Protein AF-A0A6B9TM16-F1 (afdb_monomer)

Sequence (77 aa):
MSRSLSALTINVGKAGVTESLIEEVRRQLKANELIKVRFARTVASEKESYITEIVEKTNSELIDLRGNVAIIFKKRS

Radius of gyration: 11.65 Å; Cα contacts (8 Å, |Δi|>4): 115; chains: 1; bounding box: 26×33×28 Å

pLDDT: mean 91.31, std 13.14, range [35.06, 97.81]

Nearest PDB structures (foldseek):
  1jo0-assembly2_B  TM=8.990E-01  e=3.108E-06  Haemophilus influenzae
  1ln4-assembly1_A  TM=8.699E-01  e=3.561E-06  Escherichia coli
  8apo-assembly1_Xh  TM=9.122E-01  e=3.613E-05  Polytomella magna
  1rq8-assembly1_A  TM=8.203E-01  e=3.868E-05  Staphylococcus aureus
  2q3v-assembly1_A  TM=6.192E-01  e=1.936E-01  Arabidopsis thaliana

Solvent-accessible surface area (backbone atoms only — not comparable to full-atom values): 4520 Å² total; per-residue (Å²): 140,79,85,74,73,89,50,58,72,47,76,34,46,85,82,50,85,41,71,71,54,50,54,50,51,46,54,45,31,71,75,60,30,39,34,31,43,34,43,36,82,89,37,46,90,50,42,67,64,48,49,51,53,48,27,63,76,56,72,41,40,81,76,46,76,58,96,50,36,37,33,39,37,30,84,86,124

Structure (mmCIF, N/CA/C/O backbone):
data_AF-A0A6B9TM16-F1
#
_entry.id   AF-A0A6B9TM16-F1
#
loop_
_atom_site.group_PDB
_atom_site.id
_atom_site.type_symbol
_atom_site.label_atom_id
_atom_site.label_alt_id
_atom_site.label_comp_id
_atom_site.label_asym_id
_atom_site.label_entity_id
_atom_site.label_seq_id
_atom_site.pdbx_PDB_ins_code
_atom_site.Cartn_x
_atom_site.Cartn_y
_atom_site.Cartn_z
_atom_site.occupancy
_atom_site.B_iso_or_equiv
_atom_site.auth_seq_id
_atom_site.auth_comp_id
_atom_site.auth_asym_id
_atom_site.auth_atom_id
_atom_site.pdbx_PDB_model_num
ATOM 1 N N . MET A 1 1 ? -12.815 -22.034 -6.510 1.00 43.34 1 MET A N 1
ATOM 2 C CA . MET A 1 1 ? -13.293 -21.191 -5.393 1.00 43.34 1 MET A CA 1
ATOM 3 C C . MET A 1 1 ? -12.302 -20.045 -5.200 1.00 43.34 1 MET A C 1
ATOM 5 O O . MET A 1 1 ? -11.318 -20.201 -4.498 1.00 43.34 1 MET A O 1
ATOM 9 N N . SER A 1 2 ? -12.501 -18.923 -5.894 1.00 35.06 2 SER A N 1
ATOM 10 C CA . SER A 1 2 ? -11.770 -17.677 -5.631 1.00 35.06 2 SER A CA 1
ATOM 11 C C . SER A 1 2 ? -12.791 -16.723 -5.036 1.00 35.06 2 SER A C 1
ATOM 13 O O . SER A 1 2 ? -13.604 -16.152 -5.761 1.00 35.06 2 SER A O 1
ATOM 15 N N . ARG A 1 3 ? -12.841 -16.625 -3.702 1.00 42.47 3 ARG A N 1
ATOM 16 C CA . ARG A 1 3 ? -13.539 -15.502 -3.074 1.00 42.47 3 ARG A CA 1
ATOM 17 C C . ARG A 1 3 ? -12.718 -14.270 -3.425 1.00 42.47 3 ARG A C 1
ATOM 19 O O . ARG A 1 3 ? -11.705 -13.984 -2.792 1.00 42.47 3 ARG A O 1
ATOM 26 N N . SER A 1 4 ? -13.128 -13.589 -4.488 1.00 51.12 4 SER A N 1
ATOM 27 C CA . SER A 1 4 ? -12.698 -12.231 -4.770 1.00 51.12 4 SER A CA 1
ATOM 28 C C . SER A 1 4 ? -13.042 -11.389 -3.543 1.00 51.12 4 SER A C 1
ATOM 30 O O . SER A 1 4 ? -14.188 -10.997 -3.346 1.00 51.12 4 SER A O 1
ATOM 32 N N . LEU A 1 5 ? -12.060 -11.152 -2.672 1.00 57.06 5 LEU A N 1
ATOM 33 C CA . LEU A 1 5 ? -12.090 -9.990 -1.795 1.00 57.06 5 LEU A CA 1
ATOM 34 C C . LEU A 1 5 ? -12.182 -8.787 -2.735 1.00 57.06 5 LEU A C 1
ATOM 36 O O . LEU A 1 5 ? -11.188 -8.450 -3.385 1.00 57.06 5 LEU A O 1
ATOM 40 N N . SER A 1 6 ? -13.365 -8.185 -2.856 1.00 69.00 6 SER A N 1
ATOM 41 C CA . SER A 1 6 ? -13.583 -6.950 -3.616 1.00 69.00 6 SER A CA 1
ATOM 42 C C . SER A 1 6 ? -12.986 -5.766 -2.850 1.00 69.00 6 SER A C 1
ATOM 44 O O . SER A 1 6 ? -13.684 -4.847 -2.445 1.00 69.00 6 SER A O 1
ATOM 46 N N . ALA A 1 7 ? -11.685 -5.837 -2.582 1.00 80.75 7 ALA A N 1
ATOM 47 C CA . ALA A 1 7 ? -10.914 -4.758 -2.000 1.00 80.75 7 ALA A CA 1
ATOM 48 C C . ALA A 1 7 ? -10.419 -3.852 -3.122 1.00 80.75 7 ALA A C 1
ATOM 50 O O . ALA A 1 7 ? -9.963 -4.336 -4.170 1.00 80.75 7 ALA A O 1
ATOM 51 N N . LEU A 1 8 ? -10.484 -2.546 -2.883 1.00 93.44 8 LEU A N 1
ATOM 52 C CA . LEU A 1 8 ? -9.970 -1.556 -3.812 1.00 93.44 8 LEU A CA 1
ATOM 53 C C . LEU A 1 8 ? -8.492 -1.831 -4.101 1.00 93.44 8 LEU A C 1
ATOM 55 O O . LEU A 1 8 ? -7.708 -2.092 -3.189 1.00 93.44 8 LEU A O 1
ATOM 59 N N . THR A 1 9 ? -8.123 -1.789 -5.379 1.00 95.38 9 THR A N 1
ATOM 60 C CA . THR A 1 9 ? -6.741 -1.995 -5.812 1.00 95.38 9 THR A CA 1
ATOM 61 C C . THR A 1 9 ? -6.124 -0.679 -6.262 1.00 95.38 9 THR A C 1
ATOM 63 O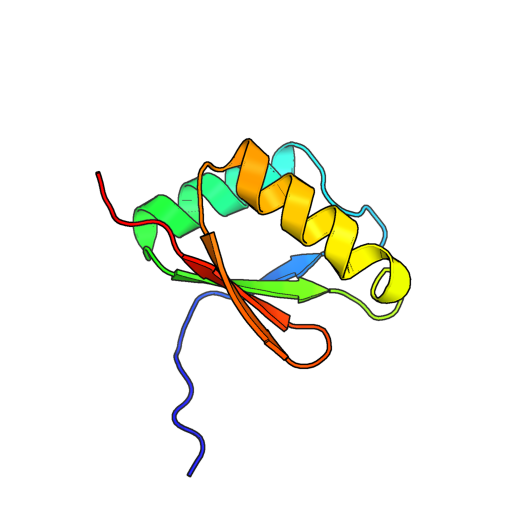 O . THR A 1 9 ? -6.622 -0.049 -7.191 1.00 95.38 9 THR A O 1
ATOM 66 N N . ILE A 1 10 ? -5.014 -0.305 -5.637 1.00 96.12 10 ILE A N 1
ATOM 67 C CA . ILE A 1 10 ? -4.148 0.806 -6.028 1.00 96.12 10 ILE A CA 1
ATOM 68 C C . ILE A 1 10 ? -2.962 0.226 -6.801 1.00 96.12 10 ILE A C 1
ATOM 70 O O . ILE A 1 10 ? -2.376 -0.770 -6.381 1.00 96.12 10 ILE A O 1
ATOM 74 N N . ASN A 1 11 ? -2.613 0.819 -7.943 1.00 96.31 11 ASN A N 1
ATOM 75 C CA . ASN A 1 11 ? -1.512 0.344 -8.781 1.00 96.31 11 ASN A CA 1
ATOM 76 C C . ASN A 1 11 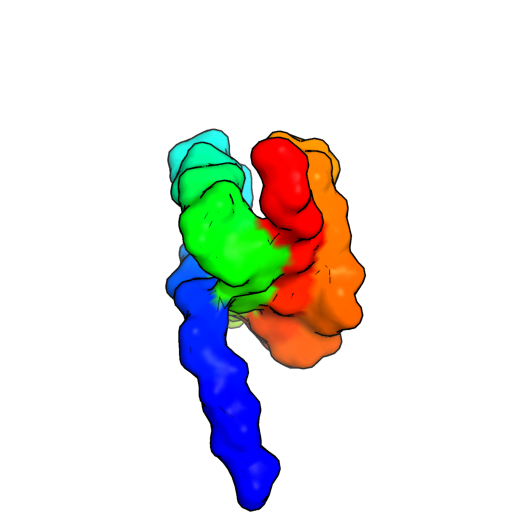? -0.282 1.244 -8.623 1.00 96.31 11 ASN A C 1
ATOM 78 O O . ASN A 1 11 ? -0.379 2.456 -8.793 1.00 96.31 11 ASN A O 1
ATOM 82 N N . VAL A 1 12 ? 0.875 0.639 -8.369 1.00 96.62 12 VAL A N 1
ATOM 83 C CA . VAL A 1 12 ? 2.180 1.305 -8.325 1.00 96.62 12 VAL A CA 1
ATOM 84 C C . VAL A 1 12 ? 2.875 1.077 -9.658 1.00 96.62 12 VAL A C 1
ATOM 86 O O . VAL A 1 12 ? 3.211 -0.055 -10.017 1.00 96.62 12 VAL A O 1
ATOM 89 N N . GLY A 1 13 ? 3.021 2.153 -10.426 1.00 93.94 13 GLY A N 1
ATOM 90 C CA . GLY A 1 13 ? 3.672 2.144 -11.733 1.00 93.94 13 GLY A CA 1
ATOM 91 C C . GLY A 1 13 ? 5.162 2.468 -11.650 1.00 93.94 13 GLY A C 1
ATOM 92 O O . GLY A 1 13 ? 5.753 2.491 -10.578 1.00 93.94 13 GLY A O 1
ATOM 93 N N . LYS A 1 14 ? 5.761 2.788 -12.802 1.00 93.88 14 LYS A N 1
ATOM 94 C CA . LYS A 1 14 ? 7.180 3.167 -12.930 1.00 93.88 14 LYS A CA 1
ATOM 95 C C . LYS A 1 14 ? 7.594 4.363 -12.057 1.00 93.88 14 LYS A C 1
ATOM 97 O O . LYS A 1 14 ? 8.756 4.460 -11.696 1.00 93.88 14 LYS A O 1
ATOM 102 N N . ALA A 1 15 ? 6.661 5.260 -11.735 1.00 93.56 15 ALA A N 1
ATOM 103 C CA . ALA A 1 15 ? 6.920 6.398 -10.853 1.00 93.56 15 ALA A CA 1
ATOM 104 C C . ALA A 1 15 ? 7.136 5.998 -9.379 1.00 93.56 15 ALA A C 1
ATOM 106 O O . ALA A 1 15 ? 7.513 6.848 -8.581 1.00 93.56 15 ALA A O 1
ATOM 107 N N . GLY A 1 16 ? 6.900 4.730 -9.022 1.00 94.00 16 GLY A N 1
ATOM 108 C CA . GLY A 1 16 ? 7.070 4.235 -7.662 1.00 94.00 16 GLY A CA 1
ATOM 109 C C . GLY A 1 16 ? 6.056 4.835 -6.690 1.00 94.00 16 GLY A C 1
ATOM 110 O O . GLY A 1 16 ? 4.917 5.144 -7.062 1.00 94.00 16 GLY A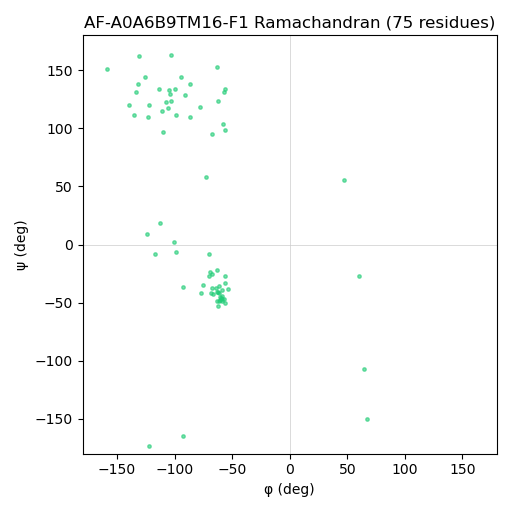 O 1
ATOM 111 N N . VAL A 1 17 ? 6.474 4.965 -5.432 1.00 95.31 17 VAL A N 1
ATOM 112 C CA . VAL A 1 17 ? 5.685 5.579 -4.363 1.00 95.31 1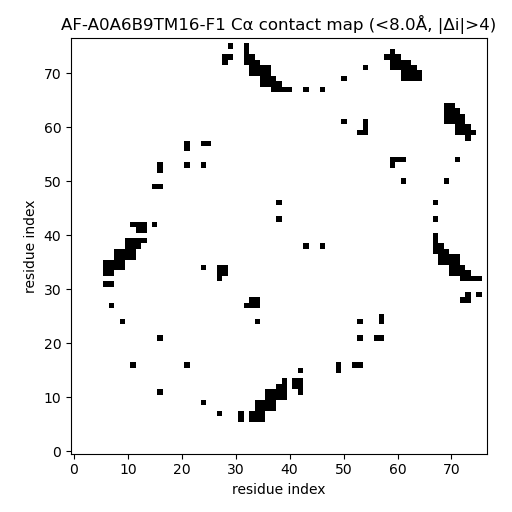7 VAL A CA 1
ATOM 113 C C . VAL A 1 17 ? 5.918 7.086 -4.364 1.00 95.31 17 VAL A C 1
ATOM 115 O O . VAL A 1 17 ? 6.991 7.575 -4.031 1.00 95.31 17 VAL A O 1
ATOM 118 N N . THR A 1 18 ? 4.893 7.829 -4.769 1.00 96.8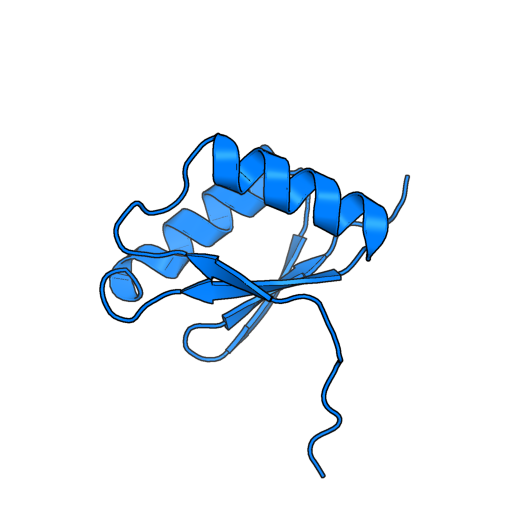1 18 THR A N 1
ATOM 119 C CA . THR A 1 18 ? 4.879 9.295 -4.742 1.00 96.81 18 THR A CA 1
ATOM 120 C C . THR A 1 18 ? 4.045 9.796 -3.570 1.00 96.81 18 THR A C 1
ATOM 122 O O . THR A 1 18 ? 3.188 9.081 -3.053 1.00 96.81 18 THR A O 1
ATOM 125 N N . GLU A 1 19 ? 4.210 11.063 -3.194 1.00 95.88 19 GLU A N 1
ATOM 126 C CA . GLU A 1 19 ? 3.376 11.667 -2.146 1.00 95.88 19 GLU A CA 1
ATOM 127 C C . GLU A 1 19 ? 1.880 11.620 -2.497 1.00 95.88 19 GLU A C 1
ATOM 129 O O . GLU A 1 19 ? 1.042 11.276 -1.669 1.00 95.88 19 GLU A O 1
ATOM 134 N N . SER A 1 20 ? 1.537 11.852 -3.768 1.00 96.44 20 SER A N 1
ATOM 135 C CA . SER A 1 20 ? 0.158 11.723 -4.251 1.00 96.44 20 SER A CA 1
ATOM 136 C C . SER A 1 20 ? -0.402 10.305 -4.100 1.00 96.44 20 SER A C 1
ATOM 138 O O . SER A 1 20 ? -1.584 10.140 -3.799 1.00 96.44 20 SER A O 1
ATOM 140 N N . LEU A 1 21 ? 0.433 9.277 -4.283 1.00 96.75 21 LEU A N 1
ATOM 141 C CA . LEU A 1 21 ? 0.043 7.888 -4.064 1.00 96.75 21 LEU A CA 1
ATOM 142 C C . LEU A 1 21 ? -0.191 7.618 -2.573 1.00 96.75 21 LEU A C 1
ATOM 144 O O . LEU A 1 21 ? -1.159 6.948 -2.226 1.00 96.75 21 LEU A O 1
ATOM 148 N N . ILE A 1 22 ? 0.668 8.143 -1.698 1.00 97.69 22 ILE A N 1
ATOM 149 C CA . ILE A 1 22 ? 0.518 8.012 -0.244 1.00 97.69 22 ILE A CA 1
ATOM 150 C C . ILE A 1 22 ? -0.793 8.639 0.231 1.00 97.69 22 ILE A C 1
ATOM 152 O O . ILE A 1 22 ? -1.529 8.003 0.988 1.00 97.69 22 ILE A O 1
ATOM 156 N N . GLU A 1 23 ? -1.133 9.832 -0.253 1.00 97.19 23 GLU A N 1
ATOM 157 C CA . GLU A 1 23 ? -2.402 10.487 0.077 1.00 97.19 23 GLU A CA 1
ATOM 158 C C . GLU A 1 23 ? -3.614 9.684 -0.410 1.00 97.19 23 GLU A C 1
ATOM 160 O O . GLU A 1 23 ? -4.590 9.506 0.328 1.00 97.19 23 GLU A O 1
ATOM 165 N N . GLU A 1 24 ? -3.535 9.112 -1.614 1.00 96.44 24 GLU A N 1
ATOM 166 C CA . GLU A 1 24 ? -4.564 8.204 -2.117 1.00 96.44 24 GLU A CA 1
ATOM 167 C C . GLU A 1 24 ? -4.706 6.971 -1.216 1.00 96.44 24 GLU A C 1
ATOM 169 O O . GLU A 1 24 ? -5.813 6.624 -0.801 1.00 96.44 24 GLU A O 1
ATOM 174 N N . VAL A 1 25 ? -3.593 6.330 -0.853 1.00 96.81 25 VAL A N 1
ATOM 175 C CA . VAL A 1 25 ? -3.589 5.167 0.041 1.00 96.81 25 VAL A CA 1
ATOM 176 C C . VAL A 1 25 ? -4.217 5.518 1.390 1.00 96.81 25 VAL A C 1
ATOM 178 O O . VAL A 1 25 ? -5.089 4.783 1.857 1.00 96.81 25 VAL A O 1
ATOM 181 N N . ARG A 1 26 ? -3.847 6.653 2.001 1.00 96.12 26 ARG A N 1
ATOM 182 C CA . ARG A 1 26 ? -4.435 7.125 3.268 1.00 96.12 26 ARG A CA 1
ATOM 183 C C . ARG A 1 26 ? -5.948 7.289 3.154 1.00 96.12 26 ARG A C 1
ATOM 185 O O . ARG A 1 26 ? -6.683 6.799 4.016 1.00 96.12 26 ARG A O 1
ATOM 192 N N . ARG A 1 27 ? -6.424 7.936 2.085 1.00 95.50 27 ARG A N 1
ATOM 193 C CA . ARG A 1 27 ? -7.859 8.131 1.831 1.00 95.50 27 ARG A CA 1
ATOM 194 C C . ARG A 1 27 ? -8.591 6.797 1.724 1.00 95.50 27 ARG A C 1
ATOM 196 O O . ARG A 1 27 ? -9.646 6.622 2.335 1.00 95.50 27 ARG A O 1
ATOM 203 N N . GLN A 1 28 ? -8.026 5.853 0.979 1.00 95.62 28 GLN A N 1
ATOM 204 C CA . GLN A 1 28 ? -8.673 4.571 0.721 1.00 95.62 28 GLN A CA 1
ATOM 205 C C . GLN A 1 28 ? -8.634 3.627 1.916 1.00 95.62 28 GLN A C 1
ATOM 207 O O . GLN A 1 28 ? -9.621 2.932 2.156 1.00 95.62 28 GLN A O 1
ATOM 212 N N . LEU A 1 29 ? -7.560 3.646 2.706 1.00 95.19 29 LEU A N 1
ATOM 213 C CA . LEU A 1 29 ? -7.500 2.946 3.988 1.00 95.19 29 LEU A CA 1
ATOM 214 C C . LEU A 1 29 ? -8.542 3.494 4.968 1.00 95.19 29 LEU A C 1
ATOM 216 O O . LEU A 1 29 ? -9.230 2.721 5.620 1.00 95.19 29 LEU A O 1
ATOM 220 N N . LYS A 1 30 ? -8.748 4.815 5.027 1.00 93.94 30 LYS A N 1
ATOM 221 C CA . LYS A 1 30 ? -9.797 5.404 5.879 1.00 93.94 30 LYS A CA 1
ATOM 222 C C . LYS A 1 30 ? -11.212 4.982 5.451 1.00 93.94 30 LYS A C 1
ATOM 224 O O . LYS A 1 30 ? -12.092 4.778 6.294 1.00 93.94 30 LYS A O 1
ATOM 229 N N . ALA A 1 31 ? -11.439 4.863 4.143 1.00 92.88 31 ALA A N 1
ATOM 230 C CA . ALA A 1 31 ? -12.733 4.489 3.582 1.00 92.88 31 ALA A CA 1
ATOM 231 C C . ALA A 1 31 ? -13.035 2.986 3.709 1.00 92.88 31 ALA A C 1
ATOM 233 O O . ALA A 1 31 ? -14.160 2.638 4.062 1.00 92.88 31 ALA A O 1
ATOM 234 N N . ASN A 1 32 ? -12.046 2.121 3.458 1.00 92.12 32 ASN A N 1
ATOM 235 C CA . ASN A 1 32 ? -12.254 0.681 3.268 1.00 92.12 32 ASN A CA 1
ATOM 236 C C . ASN A 1 32 ? -11.569 -0.207 4.319 1.00 92.12 32 ASN A C 1
ATOM 238 O O . ASN A 1 32 ? -11.778 -1.416 4.282 1.00 92.12 32 ASN A O 1
ATOM 242 N N . GLU A 1 33 ? -10.725 0.356 5.195 1.00 93.75 33 GLU A N 1
ATOM 243 C CA . GLU A 1 33 ? -9.837 -0.318 6.170 1.00 93.75 33 GLU A CA 1
ATOM 244 C C . GLU A 1 33 ? -8.800 -1.273 5.560 1.00 93.75 33 GLU A C 1
ATOM 246 O O . GLU A 1 33 ? -7.723 -1.451 6.116 1.00 93.75 33 GLU A O 1
ATOM 251 N N . LEU A 1 34 ? -9.077 -1.848 4.392 1.00 94.62 34 LEU A N 1
ATOM 252 C CA . LEU A 1 34 ? -8.246 -2.796 3.673 1.00 94.62 34 LEU A CA 1
ATOM 253 C C . LEU A 1 34 ? -8.169 -2.400 2.201 1.00 94.62 34 LEU A C 1
ATOM 255 O O . LEU A 1 34 ? -9.183 -2.187 1.532 1.00 94.62 34 LEU A O 1
ATOM 259 N N . ILE A 1 35 ? -6.951 -2.366 1.674 1.00 96.31 35 ILE A N 1
ATOM 260 C CA . ILE A 1 35 ? -6.689 -2.144 0.254 1.00 96.31 35 ILE A CA 1
ATOM 261 C C . ILE A 1 35 ? -5.719 -3.191 -0.286 1.00 96.31 35 ILE A C 1
ATOM 263 O O . ILE A 1 35 ? -4.975 -3.845 0.447 1.00 96.31 35 ILE A O 1
ATOM 267 N N . LYS A 1 36 ? -5.703 -3.321 -1.607 1.00 96.44 36 LYS A N 1
ATOM 268 C CA . LYS A 1 36 ? -4.676 -4.054 -2.342 1.00 96.44 36 LYS A CA 1
ATOM 269 C C . LYS A 1 36 ? -3.752 -3.057 -3.018 1.00 96.44 36 LYS A C 1
ATOM 271 O O . LYS A 1 36 ? -4.223 -2.155 -3.702 1.00 96.44 36 LYS A O 1
ATOM 276 N N . VAL A 1 37 ? -2.449 -3.256 -2.902 1.00 96.81 37 VAL A N 1
ATOM 277 C CA . VAL A 1 37 ? -1.443 -2.491 -3.639 1.00 96.81 37 VAL A CA 1
ATOM 278 C C . VAL A 1 37 ? -0.783 -3.419 -4.647 1.00 96.81 37 VAL A C 1
ATOM 280 O O . VAL A 1 37 ? -0.144 -4.398 -4.273 1.00 96.81 37 VAL A O 1
ATOM 283 N N . ARG A 1 38 ? -0.975 -3.151 -5.938 1.00 96.69 38 ARG A N 1
ATOM 284 C CA . ARG A 1 38 ? -0.426 -3.945 -7.040 1.00 96.69 38 ARG A CA 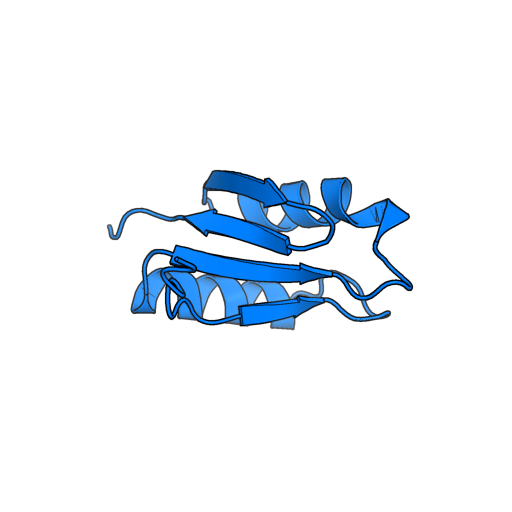1
ATOM 285 C C . ARG A 1 38 ? 0.770 -3.232 -7.656 1.00 96.69 38 ARG A C 1
ATOM 287 O O . ARG A 1 38 ? 0.633 -2.133 -8.177 1.00 96.69 38 ARG A O 1
ATOM 294 N N . PHE A 1 39 ? 1.911 -3.899 -7.693 1.00 97.06 39 PHE A N 1
ATOM 295 C CA . PHE A 1 39 ? 3.145 -3.388 -8.281 1.00 97.06 39 PHE A CA 1
ATOM 296 C C . PHE A 1 39 ? 3.247 -3.788 -9.753 1.00 97.06 39 PHE A C 1
ATOM 298 O O . PHE A 1 39 ? 3.101 -4.964 -10.104 1.00 97.06 39 PHE A O 1
ATOM 305 N N . ALA A 1 40 ? 3.493 -2.824 -10.637 1.00 96.25 40 ALA A N 1
ATOM 306 C CA . ALA A 1 40 ? 3.789 -3.109 -12.035 1.00 96.25 40 ALA A CA 1
ATOM 307 C C . ALA A 1 40 ? 5.098 -3.908 -12.153 1.00 96.25 40 ALA A C 1
ATOM 309 O O . ALA A 1 40 ? 5.991 -3.796 -11.317 1.00 96.25 40 ALA A O 1
ATOM 310 N N . ARG A 1 41 ? 5.241 -4.705 -13.221 1.00 94.06 41 ARG A N 1
ATOM 311 C CA . ARG A 1 41 ? 6.439 -5.544 -13.430 1.00 94.06 41 ARG A CA 1
ATOM 312 C C . ARG A 1 41 ? 7.740 -4.739 -13.424 1.00 94.06 41 ARG A C 1
ATOM 314 O O . ARG A 1 41 ? 8.747 -5.240 -12.949 1.00 94.06 41 ARG A O 1
ATOM 321 N N . THR A 1 42 ? 7.693 -3.499 -13.906 1.00 94.31 42 THR A N 1
ATOM 322 C CA . THR A 1 42 ? 8.838 -2.578 -13.968 1.00 94.31 42 THR A CA 1
ATOM 323 C C . THR A 1 42 ? 9.399 -2.193 -12.603 1.00 94.31 42 THR A C 1
ATOM 325 O O . THR A 1 42 ? 10.537 -1.761 -12.545 1.00 94.31 42 THR A O 1
ATOM 328 N N . VAL A 1 43 ? 8.602 -2.320 -11.541 1.00 93.38 43 VAL A N 1
ATOM 329 C CA . VAL A 1 43 ? 8.944 -1.922 -10.165 1.00 93.38 43 VAL A CA 1
ATOM 330 C C . VAL A 1 43 ? 8.811 -3.088 -9.179 1.00 93.38 43 VAL A C 1
ATOM 332 O O . VAL A 1 43 ? 8.873 -2.922 -7.965 1.00 93.38 43 VAL A O 1
ATOM 335 N N . ALA A 1 44 ? 8.599 -4.305 -9.689 1.00 90.81 44 ALA A N 1
ATOM 336 C CA . ALA A 1 44 ? 8.335 -5.477 -8.862 1.00 90.81 44 ALA A CA 1
ATOM 337 C C . ALA A 1 44 ? 9.559 -5.930 -8.048 1.00 90.81 44 ALA A C 1
A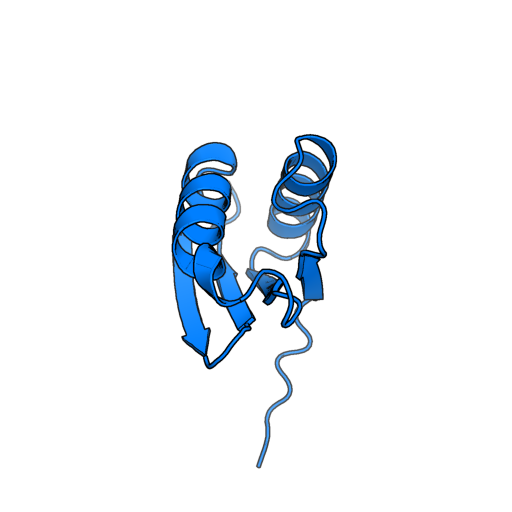TOM 339 O O . ALA A 1 44 ? 9.379 -6.586 -7.025 1.00 90.81 44 ALA A O 1
ATOM 340 N N . SER A 1 45 ? 10.777 -5.588 -8.482 1.00 93.12 45 SER A N 1
ATOM 341 C CA . SER A 1 45 ? 12.018 -5.818 -7.730 1.00 93.12 45 SER A CA 1
ATOM 342 C C . SER A 1 45 ? 12.135 -4.924 -6.494 1.00 93.12 45 SER A C 1
ATOM 344 O O . SER A 1 45 ? 12.765 -5.317 -5.523 1.00 93.12 45 SER A O 1
ATOM 346 N N . GLU A 1 46 ? 11.497 -3.753 -6.511 1.00 94.38 46 GLU A N 1
ATOM 347 C CA . GLU A 1 46 ? 11.550 -2.745 -5.441 1.00 94.38 46 GLU A CA 1
ATOM 348 C C . GLU A 1 46 ? 10.302 -2.779 -4.544 1.00 94.38 46 GLU A C 1
ATOM 350 O O . GLU A 1 46 ? 10.165 -1.983 -3.615 1.00 94.38 46 GLU A O 1
ATOM 355 N N . LYS A 1 47 ? 9.378 -3.718 -4.802 1.00 94.81 47 LYS A N 1
ATOM 356 C CA . LYS A 1 47 ? 8.071 -3.792 -4.133 1.00 94.81 47 LYS A CA 1
ATOM 357 C C . LYS A 1 47 ? 8.175 -3.806 -2.610 1.00 94.81 47 LYS A C 1
ATOM 359 O O . LYS A 1 47 ? 7.346 -3.187 -1.966 1.00 94.81 47 LYS A O 1
ATOM 364 N N . GLU A 1 48 ? 9.165 -4.485 -2.035 1.00 95.94 48 GLU A N 1
AT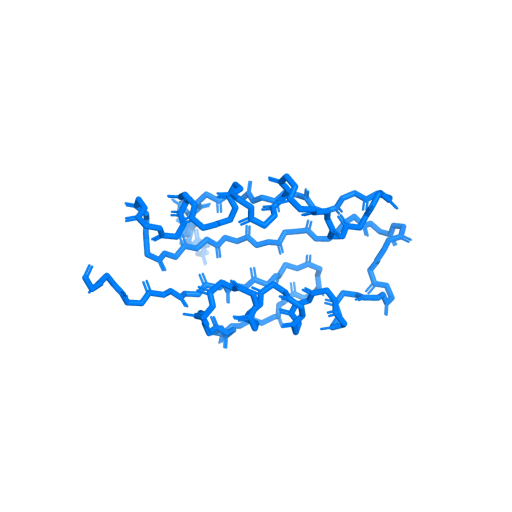OM 365 C CA . GLU A 1 48 ? 9.316 -4.576 -0.579 1.00 95.94 48 GLU A CA 1
ATOM 366 C C . GLU A 1 48 ? 9.664 -3.217 0.025 1.00 95.94 48 GLU A C 1
ATOM 368 O O . GLU A 1 48 ? 9.024 -2.805 0.987 1.00 95.94 48 GLU A O 1
ATOM 373 N N . SER A 1 49 ? 10.569 -2.465 -0.610 1.00 96.94 49 SER A N 1
ATOM 374 C CA . SER A 1 49 ? 10.889 -1.099 -0.188 1.00 96.94 49 SER A CA 1
ATOM 375 C C . SER A 1 49 ? 9.669 -0.183 -0.273 1.00 96.94 49 SER A C 1
ATOM 377 O O . SER A 1 49 ? 9.421 0.602 0.638 1.00 96.94 49 SER A O 1
ATOM 379 N N . TYR A 1 50 ? 8.880 -0.300 -1.343 1.00 97.12 50 TYR A N 1
ATOM 380 C CA . TYR A 1 50 ? 7.654 0.482 -1.487 1.00 97.12 50 TYR A CA 1
ATOM 381 C C . TYR A 1 50 ? 6.576 0.092 -0.481 1.00 97.12 50 TYR A C 1
ATOM 383 O O . TYR A 1 50 ? 5.854 0.958 0.003 1.00 97.12 50 TYR A O 1
ATOM 391 N N . ILE A 1 51 ? 6.448 -1.195 -0.155 1.00 97.69 51 ILE A N 1
ATOM 392 C CA . ILE A 1 51 ? 5.523 -1.653 0.883 1.00 97.69 51 ILE A CA 1
ATOM 393 C C . ILE A 1 51 ? 5.913 -1.035 2.224 1.00 97.69 51 ILE A C 1
ATOM 395 O O . ILE A 1 51 ? 5.043 -0.463 2.874 1.00 97.69 51 ILE A O 1
ATOM 399 N N . THR A 1 52 ? 7.194 -1.096 2.601 1.00 97.81 52 THR A N 1
ATOM 400 C CA . THR A 1 52 ? 7.699 -0.481 3.837 1.00 97.81 52 THR A CA 1
ATOM 401 C C . THR A 1 52 ? 7.389 1.011 3.873 1.00 97.81 52 THR A C 1
ATOM 403 O O . THR A 1 52 ? 6.762 1.476 4.822 1.00 97.81 52 THR A O 1
ATOM 406 N N . GLU A 1 53 ? 7.710 1.746 2.805 1.00 97.69 53 GLU A N 1
ATOM 407 C CA . GLU A 1 53 ? 7.432 3.183 2.725 1.00 97.69 53 GLU A CA 1
ATOM 408 C C . GLU A 1 53 ? 5.934 3.497 2.878 1.00 97.69 53 GLU A C 1
ATOM 410 O O . GLU A 1 53 ? 5.552 4.411 3.612 1.00 97.69 53 GLU A O 1
ATOM 415 N N . ILE A 1 54 ? 5.064 2.731 2.209 1.00 97.62 54 ILE A N 1
ATOM 416 C CA . ILE A 1 54 ? 3.612 2.914 2.301 1.00 97.62 54 ILE A CA 1
ATOM 417 C C . ILE A 1 54 ? 3.130 2.650 3.730 1.00 97.62 54 ILE A C 1
ATOM 419 O O . ILE A 1 54 ? 2.380 3.461 4.275 1.00 97.62 54 ILE A O 1
ATOM 423 N N . VAL A 1 55 ? 3.538 1.533 4.331 1.00 97.62 55 VAL A N 1
ATOM 424 C CA . VAL A 1 55 ? 3.146 1.107 5.683 1.00 97.62 55 VAL A CA 1
ATOM 425 C C . VAL A 1 55 ? 3.554 2.157 6.717 1.00 97.62 55 VAL A C 1
ATOM 427 O O . VAL A 1 55 ? 2.703 2.621 7.479 1.00 97.62 55 VAL A O 1
ATOM 430 N N . GLU A 1 56 ? 4.806 2.620 6.671 1.00 97.56 56 GLU A N 1
ATOM 431 C CA . GLU A 1 56 ? 5.337 3.649 7.571 1.00 97.56 56 GLU A CA 1
ATOM 432 C C . GLU A 1 56 ? 4.597 4.982 7.413 1.00 97.56 56 GLU A C 1
ATOM 434 O O . GLU A 1 56 ? 4.058 5.525 8.381 1.00 97.56 56 GLU A O 1
ATOM 439 N N . LYS A 1 57 ? 4.487 5.501 6.183 1.00 97.06 57 LYS A N 1
ATOM 440 C CA . LYS A 1 57 ? 3.851 6.806 5.936 1.00 97.06 57 LYS A CA 1
ATOM 441 C C . LYS A 1 57 ? 2.352 6.805 6.210 1.00 97.06 57 LYS A C 1
ATOM 443 O O . LYS A 1 57 ? 1.769 7.862 6.464 1.00 97.06 57 LYS A O 1
ATOM 448 N N . THR A 1 58 ? 1.690 5.658 6.126 1.00 96.12 58 THR A N 1
ATOM 449 C CA . THR A 1 58 ? 0.240 5.562 6.351 1.00 96.12 58 THR A CA 1
ATOM 450 C C . THR A 1 58 ? -0.108 5.082 7.756 1.00 96.12 58 THR A C 1
ATOM 452 O O . THR A 1 58 ? -1.286 5.143 8.122 1.00 96.12 58 THR A O 1
ATOM 455 N N . ASN A 1 59 ? 0.889 4.687 8.558 1.00 95.94 59 ASN A N 1
ATOM 456 C CA . ASN A 1 59 ? 0.719 4.032 9.854 1.00 95.94 59 ASN A CA 1
ATOM 457 C C . ASN A 1 59 ? -0.317 2.900 9.748 1.00 95.94 59 ASN A C 1
ATOM 459 O O . ASN A 1 59 ? -1.392 2.950 10.356 1.00 95.94 59 ASN A O 1
ATOM 463 N N . SER A 1 60 ? -0.046 1.989 8.818 1.00 96.88 60 SER A N 1
ATOM 464 C CA . SER A 1 60 ? -0.863 0.820 8.496 1.00 96.88 60 SER A CA 1
ATOM 465 C C . SER A 1 60 ? -0.034 -0.450 8.670 1.00 96.88 60 SER A C 1
ATOM 467 O O . SER A 1 60 ? 1.084 -0.390 9.170 1.00 96.88 60 SER A O 1
ATOM 469 N N . GLU A 1 61 ? -0.579 -1.601 8.294 1.00 97.25 61 GLU A N 1
ATOM 470 C CA . GLU A 1 61 ? 0.062 -2.903 8.443 1.00 97.25 61 GLU A CA 1
ATOM 471 C C . GLU A 1 61 ? -0.026 -3.697 7.135 1.00 97.25 61 GLU A C 1
ATOM 473 O O . GLU A 1 61 ? -1.066 -3.734 6.470 1.00 97.25 61 GLU A O 1
ATOM 478 N N . LEU A 1 62 ? 1.070 -4.366 6.767 1.00 97.38 62 LEU A N 1
ATOM 479 C CA . LEU A 1 62 ? 1.071 -5.372 5.708 1.00 97.38 62 LEU A CA 1
ATOM 480 C C . LEU A 1 62 ? 0.492 -6.678 6.261 1.00 97.38 62 LEU A C 1
ATOM 482 O O . LEU A 1 62 ? 1.072 -7.284 7.156 1.00 97.38 62 LEU A O 1
ATOM 486 N N . ILE A 1 63 ? -0.615 -7.140 5.687 1.00 96.88 63 ILE A N 1
ATOM 487 C CA . ILE A 1 63 ? -1.275 -8.389 6.096 1.00 96.88 63 ILE A CA 1
ATOM 488 C C . ILE A 1 63 ? -0.791 -9.581 5.276 1.00 96.88 63 ILE A C 1
ATOM 490 O O . ILE A 1 63 ? -0.695 -10.695 5.782 1.00 96.88 63 ILE A O 1
ATOM 494 N N . ASP A 1 64 ? -0.537 -9.367 3.987 1.00 95.50 64 ASP A N 1
ATOM 495 C CA . ASP A 1 64 ? -0.163 -10.439 3.069 1.00 95.50 64 ASP A CA 1
ATOM 496 C C . ASP A 1 64 ? 0.553 -9.869 1.844 1.00 95.50 64 ASP A C 1
ATOM 498 O O . ASP A 1 64 ? 0.270 -8.753 1.399 1.00 95.50 64 ASP A O 1
ATOM 502 N N . LEU A 1 65 ? 1.444 -10.661 1.257 1.00 95.25 65 LEU A N 1
ATOM 503 C CA . LEU A 1 65 ? 2.135 -10.341 0.015 1.00 95.25 65 LEU A CA 1
ATOM 504 C C . LEU A 1 65 ? 2.118 -11.571 -0.889 1.00 95.25 65 LEU A C 1
ATOM 506 O O . LEU A 1 65 ? 2.792 -12.566 -0.634 1.00 95.25 65 LEU A O 1
ATOM 510 N N . ARG A 1 66 ? 1.372 -11.491 -1.995 1.00 92.38 66 ARG A N 1
ATOM 511 C CA . ARG A 1 66 ? 1.270 -12.574 -2.981 1.00 92.38 66 ARG A CA 1
ATOM 512 C C . ARG A 1 66 ? 1.679 -12.080 -4.359 1.00 92.38 66 ARG A C 1
ATOM 514 O O . ARG A 1 66 ? 0.981 -11.293 -5.001 1.00 92.38 66 ARG A O 1
ATOM 521 N N . GLY A 1 67 ? 2.832 -12.557 -4.826 1.00 93.19 67 GLY A N 1
ATOM 522 C CA . GLY A 1 67 ? 3.405 -12.176 -6.115 1.00 93.19 67 GLY A CA 1
ATOM 523 C C . GLY A 1 67 ? 3.783 -10.694 -6.158 1.00 93.19 67 GLY A C 1
ATOM 524 O O . GLY A 1 67 ? 4.782 -10.281 -5.567 1.00 93.19 67 GLY A O 1
ATOM 525 N N . ASN A 1 68 ? 2.993 -9.907 -6.889 1.00 95.19 68 ASN A N 1
ATOM 526 C CA . ASN A 1 68 ? 3.132 -8.456 -7.022 1.00 95.19 68 ASN A CA 1
ATOM 527 C C . ASN A 1 68 ? 1.965 -7.685 -6.386 1.00 95.19 68 ASN A C 1
ATOM 529 O O . ASN A 1 68 ? 1.740 -6.534 -6.749 1.00 95.19 68 ASN A O 1
ATOM 533 N N . VAL A 1 69 ? 1.190 -8.310 -5.498 1.00 95.69 69 VAL A N 1
ATOM 534 C CA . VAL A 1 69 ? 0.082 -7.660 -4.792 1.00 95.69 69 VAL A CA 1
ATOM 535 C C . VAL A 1 69 ? 0.303 -7.761 -3.288 1.00 95.69 69 VAL A C 1
ATOM 537 O O . VAL A 1 69 ? 0.366 -8.865 -2.750 1.00 95.69 69 VAL A O 1
ATOM 540 N N . ALA A 1 70 ? 0.385 -6.613 -2.626 1.00 96.69 70 ALA A N 1
ATOM 541 C CA . ALA A 1 70 ? 0.357 -6.483 -1.176 1.00 96.69 70 ALA A CA 1
ATOM 542 C C . ALA A 1 70 ? -1.072 -6.211 -0.696 1.00 96.69 70 ALA A C 1
ATOM 544 O O . ALA A 1 70 ? -1.832 -5.500 -1.356 1.00 96.69 70 ALA A O 1
ATOM 545 N N . ILE A 1 71 ? -1.436 -6.762 0.455 1.00 96.50 71 ILE A N 1
ATOM 546 C CA . ILE A 1 71 ? -2.673 -6.449 1.167 1.00 96.50 71 ILE A CA 1
ATOM 547 C C . ILE A 1 71 ? -2.293 -5.589 2.362 1.00 96.50 71 ILE A C 1
ATOM 549 O O . ILE A 1 71 ? -1.565 -6.048 3.239 1.00 96.50 71 ILE A O 1
ATOM 553 N N . ILE A 1 72 ? -2.786 -4.355 2.383 1.00 97.12 72 ILE A N 1
ATOM 554 C CA . ILE A 1 72 ? -2.499 -3.388 3.441 1.00 97.12 72 ILE A CA 1
ATOM 555 C C . ILE A 1 72 ? -3.787 -3.111 4.200 1.00 97.12 72 ILE A C 1
ATOM 557 O O . ILE A 1 72 ? -4.836 -2.888 3.590 1.00 97.12 72 ILE A O 1
ATOM 561 N N . PHE A 1 73 ? -3.696 -3.132 5.522 1.00 96.25 73 PHE A N 1
ATOM 562 C CA . PHE A 1 73 ? -4.805 -2.905 6.428 1.00 96.25 73 PHE A CA 1
ATOM 563 C C . PHE A 1 73 ? -4.475 -1.792 7.412 1.00 96.25 73 PHE A C 1
ATOM 565 O O . PHE A 1 73 ? -3.351 -1.667 7.886 1.00 96.25 73 PHE A O 1
ATOM 572 N N . LYS A 1 74 ? -5.481 -0.997 7.753 1.00 95.19 74 LYS A N 1
ATOM 573 C CA . LYS A 1 74 ? -5.428 -0.059 8.860 1.00 95.19 74 LYS A CA 1
ATOM 574 C C . LYS A 1 74 ? -6.768 -0.091 9.567 1.00 95.19 74 LYS A C 1
ATOM 576 O O . LYS A 1 74 ? -7.789 0.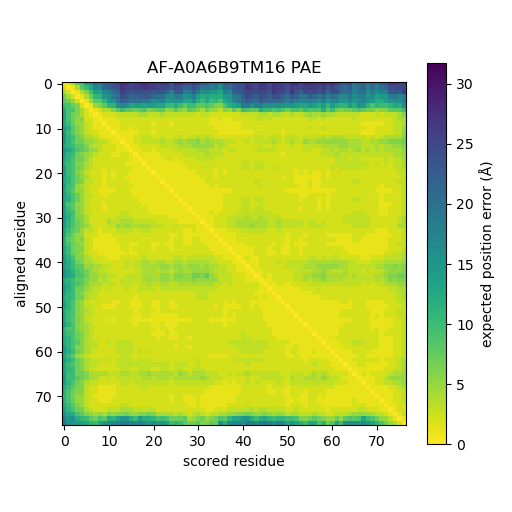240 8.966 1.00 95.19 74 LYS A O 1
ATOM 581 N N . LYS A 1 75 ? -6.747 -0.448 10.849 1.00 91.56 75 LYS A N 1
ATOM 582 C CA . LYS A 1 75 ? -7.935 -0.389 11.697 1.00 91.56 75 LYS A CA 1
ATOM 583 C C . LYS A 1 75 ? -8.477 1.038 11.703 1.00 91.56 75 LYS A C 1
ATOM 585 O O . LYS A 1 75 ? -7.708 1.978 11.919 1.00 91.56 75 LYS A O 1
ATOM 590 N N . ARG A 1 76 ? -9.782 1.205 11.479 1.00 83.25 76 ARG A N 1
ATOM 591 C CA . ARG A 1 76 ? -10.419 2.515 11.605 1.00 83.25 76 ARG A CA 1
ATOM 592 C C . ARG A 1 76 ? -10.294 2.994 13.054 1.00 83.25 76 ARG A C 1
ATOM 594 O O . ARG A 1 76 ? -10.703 2.299 13.986 1.00 83.25 76 ARG A O 1
ATOM 601 N N . SER A 1 77 ? -9.699 4.169 13.214 1.00 67.88 77 SER A N 1
ATOM 602 C CA . SER A 1 77 ? -9.645 4.944 14.453 1.00 67.88 77 SER A CA 1
ATOM 603 C C . SER A 1 77 ? -10.445 6.231 14.329 1.00 67.88 77 SER A C 1
ATOM 605 O O . SER A 1 77 ? -10.678 6.688 13.182 1.00 67.88 77 SER A O 1
#

Secondary structure (DSSP, 8-state):
--------EEEE-TT-S-HHHHHHHHHHHHHHSEEEEEEPGGGTTSHHHHHHHHHHHHT-EEEEEETTEEEEE----

Mean predicted aligned error: 4.1 Å

Foldseek 3Di:
DDPPPPAAEDEAEPVADDPVSLVVLLVSCQVPQKHKYFYDPNCQVVQVVSVVVSCVSNVWDFPDDDRRITMIGDDHD